Protein AF-M1CTT0-F1 (afdb_monomer)

Radius of gyration: 17.15 Å; Cα contacts (8 Å, |Δi|>4): 83; chains: 1; bounding box: 41×32×49 Å

Foldseek 3Di:
DCLQFDQDPVRDTDRDNLVVCLVCFLAFDDDPVVVVVQVVVCVVVVHPDDDPPPVVVVVVVCCVPPVPVVVVVCCQQNPDDPPDDNSPGVSVVCCVVVVCCPVRDDVVSVDPDDDPD

Structure (mmCIF, N/CA/C/O backbone):
data_AF-M1CTT0-F1
#
_entry.id   AF-M1CTT0-F1
#
loop_
_atom_site.group_PDB
_atom_site.id
_atom_site.type_symbol
_atom_site.label_atom_id
_atom_site.label_alt_id
_atom_site.label_comp_id
_atom_site.label_asym_id
_atom_site.label_entity_id
_atom_site.label_seq_id
_atom_site.pdbx_PDB_ins_code
_atom_site.Cartn_x
_atom_site.Cartn_y
_atom_site.Cartn_z
_atom_site.occupancy
_atom_site.B_iso_or_equiv
_atom_site.auth_seq_id
_atom_site.auth_comp_id
_atom_site.auth_asym_id
_atom_site.auth_atom_id
_atom_site.pdbx_PDB_model_num
ATOM 1 N N . MET A 1 1 ? 8.771 -3.972 3.386 1.00 61.62 1 MET A N 1
ATOM 2 C CA . MET A 1 1 ? 9.047 -3.798 1.944 1.00 61.62 1 MET A CA 1
ATOM 3 C C . MET A 1 1 ? 10.540 -3.916 1.710 1.00 61.62 1 MET A C 1
ATOM 5 O O . MET A 1 1 ? 11.297 -3.266 2.423 1.00 61.62 1 MET A O 1
ATOM 9 N N . THR A 1 2 ? 10.964 -4.743 0.757 1.00 64.75 2 THR A N 1
ATOM 10 C CA . THR A 1 2 ? 12.367 -5.160 0.568 1.00 64.75 2 THR A CA 1
ATOM 11 C C . THR A 1 2 ? 13.291 -4.084 -0.012 1.00 64.75 2 THR A C 1
ATOM 13 O O . THR A 1 2 ? 14.471 -4.346 -0.183 1.00 64.75 2 THR A O 1
ATOM 16 N N . LYS A 1 3 ? 12.830 -2.856 -0.283 1.00 67.31 3 LYS A N 1
ATOM 17 C CA . LYS A 1 3 ? 13.626 -1.774 -0.910 1.00 67.31 3 LYS A CA 1
ATOM 18 C C . LYS A 1 3 ? 14.348 -2.173 -2.216 1.00 67.31 3 LYS A C 1
ATOM 20 O O . LYS A 1 3 ? 15.184 -1.407 -2.678 1.00 67.31 3 LYS A O 1
ATOM 25 N N . GLY A 1 4 ? 13.984 -3.291 -2.849 1.00 69.00 4 GLY A N 1
ATOM 26 C CA . GLY A 1 4 ? 14.661 -3.831 -4.036 1.00 69.00 4 GLY A CA 1
ATOM 27 C C . GLY A 1 4 ? 15.756 -4.847 -3.716 1.00 69.00 4 GLY A C 1
ATOM 28 O O . GLY A 1 4 ? 16.526 -5.199 -4.592 1.00 69.00 4 GLY A O 1
ATOM 29 N N . LYS A 1 5 ? 15.846 -5.315 -2.466 1.00 71.62 5 LYS A N 1
ATOM 30 C CA . LYS A 1 5 ? 16.663 -6.469 -2.085 1.00 71.62 5 LYS A CA 1
ATOM 31 C C . LYS A 1 5 ? 16.000 -7.739 -2.628 1.00 71.62 5 LYS A C 1
ATOM 33 O O . LYS A 1 5 ? 14.918 -8.101 -2.160 1.00 71.62 5 LYS A O 1
ATOM 38 N N . PHE A 1 6 ? 16.653 -8.398 -3.571 1.00 71.44 6 PHE A N 1
ATOM 39 C CA . PHE A 1 6 ? 16.259 -9.681 -4.139 1.00 71.44 6 PHE A CA 1
ATOM 40 C C . PHE A 1 6 ? 17.351 -10.712 -3.861 1.00 71.44 6 PHE A C 1
ATOM 42 O O . PHE A 1 6 ? 18.537 -10.391 -3.822 1.00 71.44 6 PHE A O 1
ATOM 49 N N . LEU A 1 7 ? 16.942 -11.952 -3.601 1.00 75.75 7 LEU A N 1
ATOM 50 C CA . LEU A 1 7 ? 17.871 -13.057 -3.410 1.00 75.75 7 LEU A CA 1
ATOM 51 C C . LEU A 1 7 ? 18.002 -13.783 -4.745 1.00 75.75 7 LEU A C 1
ATOM 53 O O . LEU A 1 7 ? 17.043 -14.390 -5.222 1.00 75.75 7 LEU A O 1
ATOM 57 N N . THR A 1 8 ? 19.175 -13.691 -5.354 1.00 75.81 8 THR A N 1
ATOM 58 C CA . THR A 1 8 ? 19.481 -14.394 -6.598 1.00 75.81 8 THR A CA 1
ATOM 59 C C . THR A 1 8 ? 19.564 -15.895 -6.311 1.00 75.81 8 THR A C 1
ATOM 61 O O . THR A 1 8 ? 19.874 -16.309 -5.192 1.00 75.81 8 THR A O 1
ATOM 64 N N . THR A 1 9 ? 19.310 -16.739 -7.312 1.00 75.06 9 THR A N 1
ATOM 65 C CA . THR A 1 9 ? 19.338 -18.211 -7.185 1.00 75.06 9 THR A CA 1
ATOM 66 C C . THR A 1 9 ? 20.686 -18.746 -6.671 1.00 75.06 9 THR A C 1
ATOM 68 O O . THR A 1 9 ? 20.747 -19.829 -6.102 1.00 75.06 9 THR A O 1
ATOM 71 N N . GLU A 1 10 ? 21.757 -17.956 -6.799 1.00 78.56 10 GLU A N 1
ATOM 72 C CA . GLU A 1 10 ? 23.094 -18.215 -6.241 1.00 78.56 10 GLU A CA 1
ATOM 73 C C . GLU A 1 10 ? 23.230 -17.916 -4.732 1.00 78.56 10 GLU A C 1
ATOM 75 O O . GLU A 1 10 ? 24.322 -18.025 -4.177 1.00 78.56 10 GLU A O 1
ATOM 80 N N . GLY A 1 11 ? 22.161 -17.487 -4.055 1.00 74.12 11 GLY A N 1
ATOM 81 C CA . GLY A 1 11 ? 22.179 -17.120 -2.634 1.00 74.12 11 GLY A CA 1
ATOM 82 C C . GLY A 1 11 ? 22.783 -15.743 -2.334 1.00 74.12 11 GLY A C 1
ATOM 83 O O . GLY A 1 11 ? 22.971 -15.398 -1.167 1.00 74.12 11 GLY A O 1
ATOM 84 N N . LYS A 1 12 ? 23.085 -14.941 -3.362 1.00 71.94 12 LYS A N 1
ATOM 85 C CA . LYS A 1 12 ? 23.572 -13.563 -3.214 1.00 71.94 12 LYS A CA 1
ATOM 86 C C . LYS A 1 12 ? 22.401 -12.592 -3.097 1.00 71.94 12 LYS A C 1
ATOM 88 O O . LYS A 1 12 ? 21.408 -12.717 -3.807 1.00 71.94 12 LYS A O 1
ATOM 93 N N . LEU A 1 13 ? 22.531 -11.627 -2.190 1.00 71.69 13 LEU A N 1
ATOM 94 C CA . LEU A 1 13 ? 21.571 -10.541 -2.034 1.00 71.69 13 LEU A CA 1
ATOM 95 C C . LEU A 1 13 ? 21.934 -9.420 -3.012 1.00 71.69 13 LEU A C 1
ATOM 97 O O . LEU A 1 13 ? 22.895 -8.687 -2.778 1.00 71.69 13 LEU A O 1
ATOM 101 N N . GLU A 1 14 ? 21.170 -9.283 -4.087 1.00 70.38 14 GLU A N 1
ATOM 102 C CA . GLU A 1 14 ? 21.313 -8.184 -5.037 1.00 70.38 14 GLU A CA 1
ATOM 103 C C . GLU A 1 14 ? 20.265 -7.111 -4.763 1.00 70.38 14 GLU A C 1
ATOM 105 O O . GLU A 1 14 ? 19.152 -7.379 -4.309 1.00 70.38 14 GLU A O 1
ATOM 110 N N . VAL A 1 15 ? 20.649 -5.858 -4.979 1.00 69.12 15 VAL A N 1
ATOM 111 C CA . VAL A 1 15 ? 19.766 -4.716 -4.776 1.00 69.12 15 VAL A CA 1
ATOM 112 C C . VAL A 1 15 ? 19.446 -4.119 -6.132 1.00 69.12 15 VAL A C 1
ATOM 114 O O . VAL A 1 15 ? 20.223 -3.325 -6.655 1.00 69.12 15 VAL A O 1
ATOM 117 N N 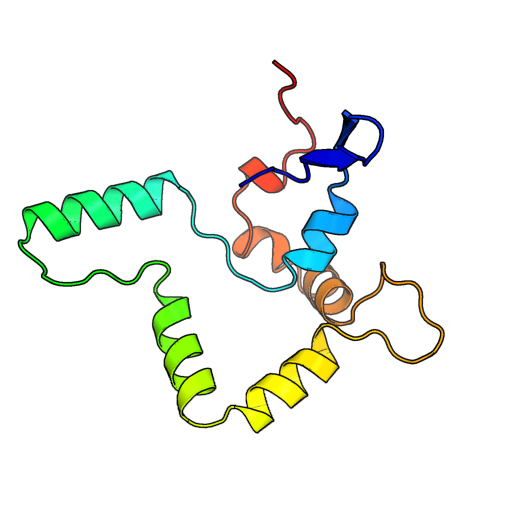. ASP A 1 16 ? 18.289 -4.478 -6.677 1.00 68.94 16 ASP A N 1
ATOM 118 C CA . ASP A 1 16 ? 17.772 -3.904 -7.912 1.00 68.94 16 ASP A CA 1
ATOM 119 C C . ASP A 1 16 ? 16.562 -3.012 -7.610 1.00 68.94 16 ASP A C 1
ATOM 121 O O . ASP A 1 16 ? 15.415 -3.443 -7.470 1.00 68.94 16 ASP A O 1
ATOM 125 N N . GLN A 1 17 ? 16.829 -1.716 -7.467 1.00 66.94 17 GLN A N 1
ATOM 126 C CA . GLN A 1 17 ? 15.776 -0.724 -7.255 1.00 66.94 17 GLN A CA 1
ATOM 127 C C . GLN A 1 17 ? 14.956 -0.478 -8.526 1.00 66.94 17 GLN A C 1
ATOM 129 O O . GLN A 1 17 ? 13.792 -0.100 -8.431 1.00 66.94 17 GLN A O 1
ATOM 134 N N . VAL A 1 18 ? 15.538 -0.719 -9.702 1.00 66.31 18 VAL A N 1
ATOM 135 C CA . VAL A 1 18 ? 14.884 -0.492 -10.991 1.00 66.31 18 VAL A CA 1
ATOM 136 C C . VAL A 1 18 ? 13.832 -1.563 -11.223 1.00 66.31 18 VAL A C 1
ATOM 138 O O . VAL A 1 18 ? 12.705 -1.241 -11.593 1.00 66.31 18 VAL A O 1
ATOM 141 N N . MET A 1 19 ? 14.172 -2.819 -10.951 1.00 65.06 19 MET A N 1
ATOM 142 C CA . MET A 1 19 ? 13.242 -3.937 -11.069 1.00 65.06 19 MET A CA 1
ATOM 143 C C . MET A 1 19 ? 12.107 -3.836 -10.046 1.00 65.06 19 MET A C 1
ATOM 145 O O . MET A 1 19 ? 10.948 -4.051 -10.395 1.00 65.06 19 MET A O 1
ATOM 149 N N . ARG A 1 20 ? 12.405 -3.379 -8.822 1.00 68.88 20 ARG A N 1
ATOM 150 C CA . ARG A 1 20 ? 11.377 -3.023 -7.831 1.00 68.88 20 ARG A CA 1
ATOM 151 C C . ARG A 1 20 ? 10.425 -1.950 -8.354 1.00 68.88 20 ARG A C 1
ATOM 153 O O . ARG A 1 20 ? 9.225 -2.078 -8.156 1.00 68.88 20 ARG A O 1
ATOM 160 N N . ASP A 1 21 ? 10.934 -0.880 -8.957 1.00 66.75 21 ASP A N 1
ATOM 161 C CA . ASP A 1 21 ? 10.089 0.226 -9.427 1.00 66.75 21 ASP A CA 1
ATOM 162 C C . ASP A 1 21 ? 9.229 -0.185 -10.632 1.00 66.75 21 ASP A C 1
ATOM 164 O O . ASP A 1 21 ? 8.096 0.277 -10.768 1.00 66.75 21 ASP A O 1
ATOM 168 N N . VAL A 1 22 ? 9.725 -1.109 -11.461 1.00 67.44 22 VAL A N 1
ATOM 169 C CA . VAL A 1 22 ? 8.944 -1.752 -12.530 1.00 67.44 22 VAL A CA 1
ATOM 170 C C . VAL A 1 22 ? 7.813 -2.609 -11.948 1.00 67.44 22 VAL A C 1
ATOM 172 O O . VAL A 1 22 ? 6.682 -2.516 -12.420 1.00 67.44 22 VAL A O 1
ATOM 175 N N . GLU A 1 23 ? 8.091 -3.399 -10.909 1.00 65.31 23 GLU A N 1
ATOM 176 C CA . GLU A 1 23 ? 7.101 -4.264 -10.250 1.00 65.31 23 GLU A CA 1
ATOM 177 C C . GLU A 1 23 ? 6.060 -3.459 -9.453 1.00 65.31 23 GLU A C 1
ATOM 179 O O . GLU A 1 23 ? 4.859 -3.716 -9.533 1.00 65.31 23 GLU A O 1
ATOM 184 N N . MET A 1 24 ? 6.505 -2.447 -8.709 1.00 64.31 24 MET A N 1
ATOM 185 C CA . MET A 1 24 ? 5.642 -1.603 -7.880 1.00 64.31 24 MET A CA 1
ATOM 186 C C . MET A 1 24 ? 4.796 -0.633 -8.710 1.00 64.31 24 MET A C 1
ATOM 188 O O . MET A 1 24 ? 3.676 -0.309 -8.302 1.00 64.31 24 MET A O 1
ATOM 192 N N . SER A 1 25 ? 5.270 -0.227 -9.896 1.00 66.81 25 SER A N 1
ATOM 193 C CA . SER A 1 25 ? 4.504 0.560 -10.871 1.00 66.81 25 SER A CA 1
ATOM 194 C C . SER A 1 25 ? 3.824 1.783 -10.215 1.00 66.81 25 SER A C 1
ATOM 196 O O . SER A 1 25 ? 4.397 2.425 -9.339 1.00 66.81 25 SER A O 1
ATOM 198 N N . VAL A 1 26 ? 2.612 2.170 -10.623 1.00 65.31 26 VAL A N 1
ATOM 199 C CA . VAL A 1 26 ? 1.893 3.375 -10.134 1.00 65.31 26 VAL A CA 1
ATOM 200 C C . VAL A 1 26 ? 1.225 3.132 -8.767 1.00 65.31 26 VAL A C 1
ATOM 202 O O . VAL A 1 26 ? 0.362 3.892 -8.331 1.00 65.31 26 VAL A O 1
ATOM 205 N N . THR A 1 27 ? 1.597 2.066 -8.059 1.00 69.56 27 THR A N 1
ATOM 206 C CA . THR A 1 27 ? 0.885 1.635 -6.855 1.00 69.56 27 THR A CA 1
ATOM 207 C C . THR A 1 27 ? 1.256 2.503 -5.646 1.00 69.56 27 THR A 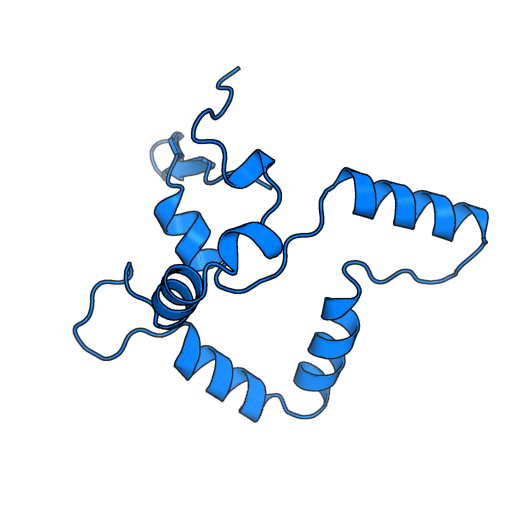C 1
ATOM 209 O O . THR A 1 27 ? 2.422 2.534 -5.249 1.00 69.56 27 THR A O 1
ATOM 212 N N . PRO A 1 28 ? 0.288 3.178 -4.993 1.00 70.12 28 PRO A N 1
ATOM 213 C CA . PRO A 1 28 ? 0.574 4.003 -3.827 1.00 70.12 28 PRO A CA 1
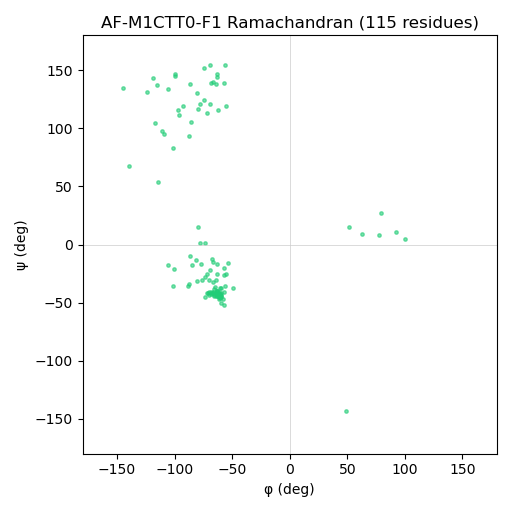ATOM 214 C C . PRO A 1 28 ? 0.982 3.165 -2.621 1.00 70.12 28 PRO A C 1
ATOM 216 O O . PRO A 1 28 ? 0.213 2.339 -2.115 1.00 70.12 28 PRO A O 1
ATOM 219 N N . ILE A 1 29 ? 2.187 3.431 -2.115 1.00 72.75 29 ILE A N 1
ATOM 220 C CA . ILE A 1 29 ? 2.743 2.730 -0.961 1.00 72.75 29 ILE A CA 1
ATOM 221 C C . ILE A 1 29 ? 2.412 3.507 0.308 1.00 72.75 29 ILE A C 1
ATOM 223 O O . ILE A 1 29 ? 2.849 4.639 0.511 1.00 72.75 29 ILE A O 1
ATOM 227 N N . LEU A 1 30 ? 1.681 2.863 1.216 1.00 78.62 30 LEU A N 1
ATOM 228 C CA . LEU A 1 30 ? 1.424 3.425 2.534 1.00 78.62 30 LEU A CA 1
ATOM 229 C C . LEU A 1 30 ? 2.640 3.196 3.458 1.00 78.62 30 LEU A C 1
ATOM 231 O O . LEU A 1 30 ? 3.108 2.060 3.579 1.00 78.62 30 LEU A O 1
ATOM 235 N N . PRO A 1 31 ? 3.149 4.233 4.154 1.00 79.81 31 PRO A N 1
ATOM 236 C CA . PRO A 1 31 ? 4.190 4.063 5.161 1.00 79.81 31 PRO A CA 1
ATOM 237 C C . PRO A 1 31 ? 3.761 3.087 6.261 1.00 79.81 31 PRO A C 1
ATOM 239 O O . PRO A 1 31 ? 2.635 3.161 6.759 1.00 79.81 31 PRO A O 1
ATOM 242 N N . VAL A 1 32 ? 4.689 2.228 6.695 1.00 82.12 32 VAL A N 1
ATOM 243 C CA . VAL A 1 32 ? 4.429 1.207 7.728 1.00 82.12 32 VAL A CA 1
ATOM 244 C C . VAL A 1 32 ? 3.920 1.836 9.022 1.00 82.12 32 VAL A C 1
ATOM 246 O O . VAL A 1 32 ? 2.976 1.328 9.612 1.00 82.12 32 VAL A O 1
ATOM 249 N N . GLU A 1 33 ? 4.481 2.976 9.429 1.00 83.19 33 GLU A N 1
ATOM 250 C CA . GLU A 1 33 ? 4.046 3.695 10.630 1.00 83.19 33 GLU A CA 1
ATOM 251 C C . GLU A 1 33 ? 2.571 4.120 10.552 1.00 83.19 33 GLU A C 1
ATOM 253 O O . GLU A 1 33 ? 1.817 3.942 11.509 1.00 83.19 33 GLU A O 1
ATOM 258 N N . LYS A 1 34 ? 2.132 4.636 9.395 1.00 84.56 34 LYS A N 1
ATOM 259 C CA . LYS A 1 34 ? 0.735 5.041 9.186 1.00 84.56 34 LYS A CA 1
ATOM 260 C C . LYS A 1 34 ? -0.197 3.833 9.219 1.00 84.56 34 LYS A C 1
ATOM 262 O O . LYS A 1 34 ? -1.229 3.893 9.884 1.00 84.56 34 LYS A O 1
ATOM 267 N N . CYS A 1 35 ? 0.196 2.742 8.562 1.00 85.94 35 CYS A N 1
ATOM 268 C CA . CYS A 1 35 ? -0.548 1.485 8.586 1.00 85.94 35 CYS A CA 1
ATOM 269 C C . CYS A 1 35 ? -0.679 0.944 10.022 1.00 85.94 35 CYS A C 1
ATOM 271 O O . CYS A 1 35 ? -1.788 0.717 10.501 1.00 85.94 35 CYS A O 1
ATOM 273 N N . ALA A 1 36 ? 0.433 0.853 10.759 1.00 88.94 36 ALA A N 1
ATOM 274 C CA . ALA A 1 36 ? 0.458 0.383 12.143 1.00 88.94 36 ALA A CA 1
ATOM 275 C C . ALA A 1 36 ? -0.410 1.249 13.067 1.00 88.94 36 ALA A C 1
ATOM 277 O O . ALA A 1 36 ? -1.199 0.725 13.853 1.00 88.94 36 ALA A O 1
ATOM 278 N N . ARG A 1 37 ? -0.330 2.578 12.939 1.00 90.25 37 ARG A N 1
ATOM 279 C CA . ARG A 1 37 ? -1.176 3.503 13.704 1.00 90.25 37 ARG A CA 1
ATOM 280 C C . ARG A 1 37 ? -2.661 3.293 13.407 1.00 90.25 37 ARG A C 1
ATOM 282 O O . ARG A 1 37 ? -3.467 3.348 14.335 1.00 90.25 37 ARG A O 1
ATOM 289 N N . SER A 1 38 ? -3.023 3.068 12.144 1.00 89.50 38 SER A N 1
ATOM 290 C CA . SER A 1 38 ? -4.412 2.808 11.750 1.00 89.50 38 SER A CA 1
ATOM 291 C C . SER A 1 38 ? -4.929 1.505 12.362 1.00 89.50 38 SER A C 1
ATOM 293 O O . SER A 1 38 ? -5.994 1.502 12.977 1.00 89.50 38 SER A O 1
ATOM 295 N N . ILE A 1 39 ? -4.120 0.439 12.319 1.00 90.38 39 ILE A N 1
ATOM 296 C CA . ILE A 1 39 ? -4.426 -0.856 12.947 1.00 90.38 39 ILE A CA 1
ATOM 297 C C . ILE A 1 39 ? -4.672 -0.694 14.449 1.00 90.38 39 ILE A C 1
ATOM 299 O O . ILE A 1 39 ? -5.722 -1.101 14.945 1.00 90.38 39 ILE A O 1
ATOM 303 N N . VAL A 1 40 ? -3.750 -0.048 15.170 1.00 93.25 40 VAL A N 1
ATOM 304 C CA . VAL A 1 40 ? -3.884 0.165 16.622 1.00 93.25 40 VAL A CA 1
ATOM 305 C C . VAL A 1 40 ? -5.132 0.987 16.941 1.00 93.25 40 VAL A C 1
ATOM 307 O O . VAL A 1 40 ? -5.908 0.624 17.822 1.00 93.25 40 VAL A O 1
ATOM 310 N N . LYS A 1 41 ? -5.377 2.069 16.196 1.00 93.56 41 LYS A N 1
ATOM 311 C CA . LYS A 1 41 ? -6.555 2.920 16.401 1.00 93.56 41 LYS A CA 1
ATOM 312 C C . LYS A 1 41 ? -7.863 2.167 16.143 1.00 93.56 41 LYS A C 1
ATOM 314 O O . LYS A 1 41 ? -8.825 2.360 16.883 1.00 93.56 41 LYS A O 1
ATOM 319 N N . SER A 1 42 ? -7.897 1.326 15.114 1.00 91.38 42 SER A N 1
ATOM 320 C CA . SER A 1 42 ? -9.057 0.508 14.759 1.00 91.38 42 SER A CA 1
ATOM 321 C C . SER A 1 42 ? -9.344 -0.555 15.823 1.00 91.38 42 SER A C 1
ATOM 323 O O . SER A 1 42 ? -10.487 -0.695 16.260 1.00 91.38 42 SER A O 1
ATOM 325 N N . ALA A 1 43 ? -8.295 -1.201 16.344 1.00 91.94 43 ALA A N 1
ATOM 326 C CA . ALA A 1 43 ? -8.400 -2.135 17.462 1.00 91.94 43 ALA 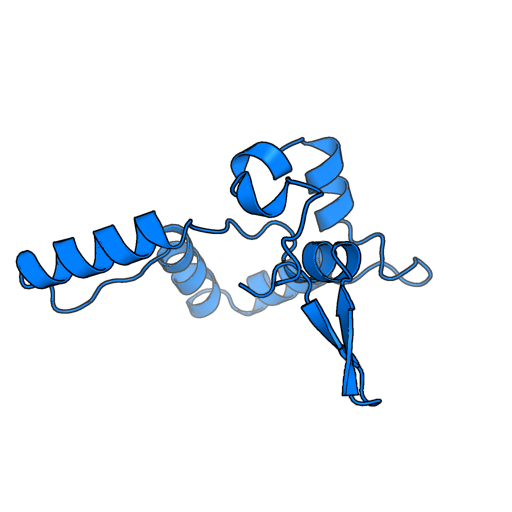A CA 1
ATOM 327 C C . ALA A 1 43 ? -8.929 -1.451 18.735 1.00 91.94 43 ALA A C 1
ATOM 329 O O . ALA A 1 43 ? -9.857 -1.957 19.360 1.00 91.94 43 ALA A O 1
ATOM 330 N N . CYS A 1 44 ? -8.415 -0.265 19.088 1.00 93.56 44 CYS A N 1
ATOM 331 C CA . CYS A 1 44 ? -8.904 0.502 20.241 1.00 93.56 44 CYS A CA 1
ATOM 332 C C . CYS A 1 44 ? -10.360 0.969 20.090 1.00 93.56 44 CYS A C 1
ATOM 334 O O . CYS A 1 44 ? -11.058 1.112 21.091 1.00 93.56 44 CYS A O 1
ATOM 336 N N . ARG A 1 45 ? -10.824 1.222 18.859 1.00 93.12 45 ARG A N 1
ATOM 337 C CA . ARG A 1 45 ? -12.218 1.601 18.575 1.00 93.12 45 ARG A CA 1
ATOM 338 C C . ARG A 1 45 ? -13.177 0.403 18.621 1.00 93.12 45 ARG A C 1
ATOM 340 O O . ARG A 1 45 ? -14.383 0.609 18.726 1.00 93.12 45 ARG A O 1
ATOM 347 N N . GLY A 1 46 ? -12.655 -0.824 18.566 1.00 92.50 46 GLY A N 1
ATOM 348 C CA . GLY A 1 46 ? -13.452 -2.050 18.509 1.00 92.50 46 GLY A CA 1
ATOM 349 C C . GLY A 1 46 ? -14.006 -2.353 17.115 1.00 92.50 46 GLY A C 1
ATOM 350 O O . GLY A 1 46 ? -15.056 -2.987 16.993 1.00 92.50 46 GLY A O 1
ATOM 351 N N . ASP A 1 47 ? -13.338 -1.892 16.054 1.00 90.88 47 ASP A N 1
ATOM 352 C CA . ASP A 1 47 ? -13.757 -2.213 14.690 1.00 90.88 47 ASP A CA 1
ATOM 353 C C . ASP A 1 47 ? -13.542 -3.703 14.389 1.00 90.88 47 ASP A C 1
ATOM 355 O O . ASP A 1 47 ? -12.508 -4.280 14.721 1.00 90.88 47 ASP A O 1
ATOM 359 N N . LYS A 1 48 ? -14.499 -4.324 13.692 1.00 88.62 48 LYS A N 1
ATOM 360 C CA . LYS A 1 48 ? -14.398 -5.740 13.298 1.00 88.62 48 LYS A CA 1
ATOM 361 C C . LYS A 1 48 ? -13.446 -5.977 12.125 1.00 88.62 48 LYS A C 1
ATOM 363 O O . LYS A 1 48 ? -12.865 -7.051 12.025 1.00 88.62 48 LYS A O 1
ATOM 368 N N . TYR A 1 49 ? -13.31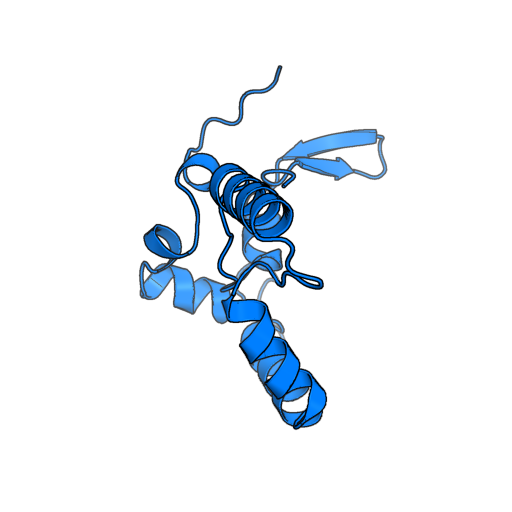8 -4.998 11.230 1.00 84.56 49 TYR A N 1
ATOM 369 C CA . TYR A 1 49 ? -12.519 -5.107 10.014 1.00 84.56 49 TYR A CA 1
ATOM 370 C C . TYR A 1 49 ? -11.873 -3.765 9.687 1.00 84.56 49 TYR A C 1
ATOM 372 O O . TYR A 1 49 ? -12.542 -2.730 9.693 1.00 84.56 49 TYR A O 1
ATOM 380 N N . LEU A 1 50 ? -10.589 -3.807 9.343 1.00 86.44 50 LEU A N 1
ATOM 381 C CA . LEU A 1 50 ? -9.836 -2.678 8.819 1.00 86.44 50 LEU A CA 1
ATOM 382 C C . LEU A 1 50 ? -9.229 -3.081 7.478 1.00 86.44 50 LEU A C 1
ATOM 384 O O . LEU A 1 50 ? -8.594 -4.128 7.372 1.00 86.44 50 LEU A O 1
ATOM 388 N N . THR A 1 51 ? -9.403 -2.237 6.466 1.00 83.06 51 THR A N 1
ATOM 389 C CA . THR A 1 51 ? -8.755 -2.410 5.164 1.00 83.06 51 THR A CA 1
ATOM 390 C C . THR A 1 51 ? -7.827 -1.230 4.932 1.00 83.06 51 THR A C 1
ATOM 392 O O . THR A 1 51 ? -8.278 -0.126 4.635 1.00 83.06 51 THR A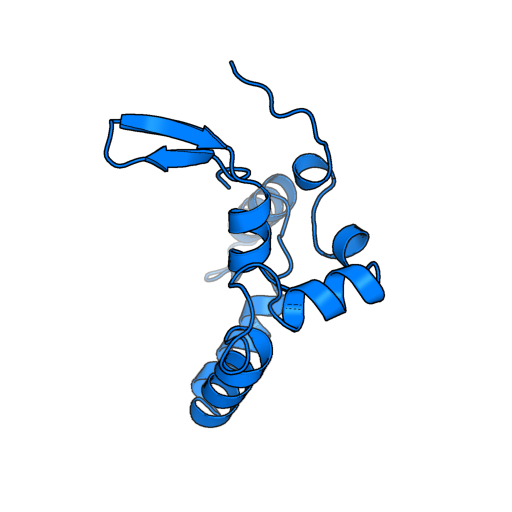 O 1
ATOM 395 N N . GLU A 1 52 ? -6.532 -1.480 5.089 1.00 84.25 52 GLU A N 1
ATOM 396 C CA . GLU A 1 52 ? -5.453 -0.563 4.735 1.00 84.25 52 GLU A CA 1
ATOM 397 C C . GLU A 1 52 ? -4.629 -1.203 3.611 1.00 84.25 52 GLU A C 1
ATOM 399 O O . GLU A 1 52 ? -4.344 -2.400 3.695 1.00 84.25 52 GLU A O 1
ATOM 404 N N . PRO A 1 53 ? -4.218 -0.448 2.577 1.00 81.62 53 PRO A N 1
ATOM 405 C CA . PRO A 1 53 ? -4.471 0.982 2.348 1.00 81.62 53 PRO A CA 1
ATOM 406 C C . PRO A 1 53 ? -5.912 1.304 1.899 1.00 81.62 53 PRO A C 1
ATOM 408 O O . PRO A 1 53 ? -6.529 0.509 1.195 1.00 81.62 53 PRO A O 1
ATOM 411 N N . LEU A 1 54 ? -6.438 2.502 2.200 1.00 80.31 54 LEU A N 1
ATOM 412 C CA . LEU A 1 54 ? -7.816 2.888 1.819 1.00 80.31 54 LEU A CA 1
ATOM 413 C C . LEU A 1 54 ? -8.120 2.789 0.312 1.00 80.31 54 LEU A C 1
ATOM 415 O O . LEU A 1 54 ? -9.231 2.418 -0.065 1.00 80.31 54 LEU A O 1
ATOM 419 N N . TRP A 1 55 ? -7.150 3.103 -0.554 1.00 78.88 55 TRP A N 1
ATOM 420 C CA . TRP A 1 55 ? -7.323 3.016 -2.011 1.00 78.88 55 TRP A CA 1
ATOM 421 C C . TRP A 1 55 ? -7.588 1.577 -2.479 1.00 78.88 55 TRP A C 1
ATOM 423 O O . TRP A 1 55 ? -8.261 1.365 -3.490 1.00 78.88 55 TRP A O 1
ATOM 433 N N . PHE A 1 56 ? -7.132 0.587 -1.705 1.00 83.25 56 PHE A N 1
ATOM 434 C CA . PHE A 1 56 ? -7.311 -0.826 -2.008 1.00 83.25 56 PHE A CA 1
ATOM 435 C C . PHE A 1 56 ? -8.779 -1.246 -1.925 1.00 83.25 56 PHE A C 1
ATOM 437 O O . PHE A 1 56 ? -9.228 -2.077 -2.707 1.00 83.25 56 PHE A O 1
ATOM 444 N N . LYS A 1 57 ? -9.568 -0.626 -1.039 1.00 84.69 57 LYS A N 1
ATOM 445 C CA . LYS A 1 57 ? -11.011 -0.890 -0.949 1.00 84.69 57 LYS A CA 1
ATOM 446 C C . LYS A 1 57 ? -11.726 -0.534 -2.252 1.00 84.69 57 LYS A C 1
ATOM 448 O O . LYS A 1 57 ? -12.576 -1.287 -2.714 1.00 84.6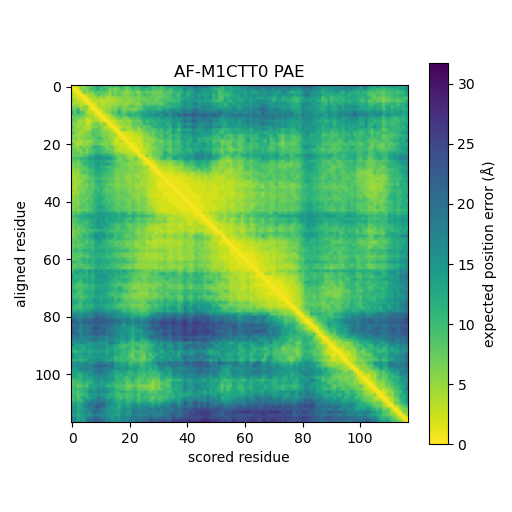9 57 LYS A O 1
ATOM 453 N N . THR A 1 58 ? -11.365 0.597 -2.850 1.00 82.88 58 THR A N 1
ATOM 454 C CA . THR A 1 58 ? -11.910 1.031 -4.138 1.00 82.88 58 THR A CA 1
ATOM 455 C C . THR A 1 58 ? -11.436 0.116 -5.265 1.00 82.88 58 THR A C 1
ATOM 457 O O . THR A 1 58 ? -12.245 -0.299 -6.089 1.00 82.88 58 THR A O 1
ATOM 460 N N . PHE A 1 59 ? -10.155 -0.261 -5.272 1.00 84.06 59 PHE A N 1
ATOM 461 C CA . PHE A 1 59 ? -9.614 -1.202 -6.257 1.00 84.06 59 PHE A CA 1
ATOM 462 C C . PHE A 1 59 ? -10.311 -2.567 -6.204 1.00 84.06 59 PHE A C 1
ATOM 464 O O . PHE A 1 59 ? -10.681 -3.118 -7.234 1.00 84.06 59 PHE A O 1
ATOM 471 N N . PHE A 1 60 ? -10.578 -3.073 -5.001 1.00 84.94 60 PHE A N 1
ATOM 472 C CA . PHE A 1 60 ? -11.269 -4.342 -4.797 1.00 84.94 60 PHE A CA 1
ATOM 473 C C . PHE A 1 60 ? -12.680 -4.349 -5.400 1.00 84.94 60 PHE A C 1
ATOM 475 O O . PHE A 1 60 ? -13.093 -5.347 -5.984 1.00 84.94 60 PHE A O 1
ATOM 482 N N . ILE A 1 61 ? -13.398 -3.223 -5.326 1.00 86.19 61 ILE A N 1
ATOM 483 C CA . ILE A 1 61 ? -14.692 -3.061 -6.002 1.00 86.19 61 ILE A CA 1
ATOM 484 C C . ILE A 1 61 ? -14.500 -3.197 -7.520 1.00 86.19 61 ILE A C 1
ATOM 486 O O . ILE A 1 61 ? -15.210 -3.969 -8.154 1.00 86.19 61 ILE A O 1
ATOM 490 N N . TYR A 1 62 ? -13.509 -2.532 -8.113 1.00 83.25 62 TYR A N 1
ATOM 491 C CA . TYR A 1 62 ? -13.262 -2.653 -9.555 1.00 83.25 62 TYR A CA 1
ATOM 492 C C . TYR A 1 62 ? -12.931 -4.083 -9.995 1.00 83.25 62 TYR A C 1
ATOM 494 O O . TYR A 1 62 ? -13.486 -4.547 -10.988 1.00 83.25 62 TYR A O 1
ATOM 502 N N . VAL A 1 63 ? -12.103 -4.801 -9.233 1.00 87.25 63 VAL A N 1
ATOM 503 C CA . VAL A 1 63 ? -11.757 -6.206 -9.515 1.00 87.25 63 VAL A CA 1
ATOM 504 C C . VAL A 1 63 ? -12.982 -7.120 -9.435 1.00 87.25 63 VAL A C 1
ATOM 506 O O . VAL A 1 63 ? -13.132 -8.014 -10.263 1.00 87.25 63 VAL A O 1
ATOM 509 N N . LEU A 1 64 ? -13.872 -6.893 -8.466 1.00 89.00 64 LEU A N 1
ATOM 510 C CA . LEU A 1 64 ? -15.086 -7.694 -8.285 1.00 89.00 64 LEU A CA 1
ATOM 511 C C . LEU A 1 64 ? -16.143 -7.448 -9.364 1.00 89.00 64 LEU A C 1
ATOM 513 O O . LEU A 1 64 ? -16.799 -8.392 -9.794 1.00 89.00 64 LEU A O 1
ATOM 517 N N . PHE A 1 65 ? -16.351 -6.190 -9.757 1.00 88.38 65 PHE A N 1
ATOM 518 C CA . PHE A 1 65 ? -17.424 -5.826 -10.683 1.00 88.38 65 PHE A CA 1
ATOM 519 C C . PHE A 1 65 ? -17.006 -5.928 -12.155 1.00 88.38 65 PHE A C 1
ATOM 521 O O . PHE A 1 65 ? -17.839 -6.273 -12.988 1.00 88.38 65 PHE A O 1
ATOM 528 N N . PHE A 1 66 ? -15.741 -5.644 -12.485 1.00 88.56 66 PHE A N 1
ATOM 529 C CA . PHE A 1 66 ? -15.257 -5.598 -13.868 1.00 88.56 66 PHE A CA 1
ATOM 530 C C . PHE A 1 66 ? -13.862 -6.228 -14.012 1.00 88.56 66 PHE A C 1
ATOM 532 O O . PHE A 1 66 ? -12.893 -5.526 -14.318 1.00 88.56 66 PHE A O 1
ATOM 539 N N . PRO A 1 67 ? -13.739 -7.555 -13.831 1.00 86.75 67 PRO A N 1
ATOM 540 C CA . PRO A 1 67 ? -12.449 -8.237 -13.928 1.00 86.75 67 PRO A CA 1
ATOM 541 C C . PRO A 1 67 ? -11.797 -8.068 -15.310 1.00 86.75 67 PRO A C 1
ATOM 543 O O . PRO A 1 67 ? -10.596 -7.838 -15.388 1.00 86.75 67 PRO A O 1
ATOM 546 N N . GLU A 1 68 ? -12.584 -8.082 -16.391 1.00 87.19 68 GLU A N 1
ATOM 547 C CA . GLU A 1 68 ? -12.082 -7.898 -17.764 1.00 87.19 68 GLU A CA 1
ATOM 548 C C . GLU A 1 68 ? -11.490 -6.503 -17.998 1.00 87.19 68 GLU A C 1
ATOM 550 O O . GLU A 1 68 ? -10.484 -6.345 -18.686 1.00 87.19 68 GLU A O 1
ATOM 555 N N . VAL A 1 69 ? -12.088 -5.475 -17.390 1.00 83.38 69 VAL A N 1
ATOM 556 C CA . VAL A 1 69 ? -11.591 -4.099 -17.490 1.00 83.38 69 VAL A CA 1
ATOM 557 C C . VAL A 1 69 ? -10.263 -3.973 -16.751 1.00 83.38 69 VAL A C 1
ATOM 559 O O . VAL A 1 69 ? -9.341 -3.336 -17.255 1.00 83.38 69 VAL A O 1
ATOM 562 N N . VAL A 1 70 ? -10.138 -4.608 -15.582 1.00 83.06 70 VAL A N 1
ATOM 563 C CA . VAL A 1 70 ? -8.879 -4.635 -14.827 1.00 83.06 70 VAL A CA 1
ATOM 564 C C . VAL A 1 70 ? -7.791 -5.376 -15.598 1.00 83.06 70 VAL A C 1
ATOM 566 O O . VAL A 1 70 ? -6.669 -4.880 -15.651 1.00 83.06 70 VAL A O 1
ATOM 569 N N . ASP A 1 71 ? -8.108 -6.504 -16.232 1.00 82.75 71 ASP A N 1
ATOM 570 C CA . ASP A 1 71 ? -7.143 -7.261 -17.036 1.00 82.75 71 ASP A CA 1
ATOM 571 C C . ASP A 1 71 ? -6.666 -6.457 -18.255 1.00 82.75 71 ASP A C 1
ATOM 573 O O . ASP A 1 71 ? -5.468 -6.365 -18.527 1.00 82.75 71 ASP A O 1
ATOM 577 N N . TRP A 1 72 ? -7.581 -5.751 -18.925 1.00 83.19 72 TRP A N 1
ATOM 578 C CA . TRP A 1 72 ? -7.231 -4.840 -20.012 1.00 83.19 72 TRP A CA 1
ATOM 579 C C . TRP A 1 72 ? -6.340 -3.683 -19.545 1.00 83.19 72 TRP A C 1
ATOM 581 O O . TRP A 1 72 ? -5.326 -3.380 -20.180 1.00 83.19 72 TRP A O 1
ATOM 591 N N . PHE A 1 73 ? -6.663 -3.064 -18.405 1.00 78.81 73 PHE A N 1
ATOM 592 C CA . PHE A 1 73 ? -5.808 -2.041 -17.805 1.00 78.81 73 PHE A CA 1
ATOM 593 C C . PHE A 1 73 ? -4.435 -2.603 -17.434 1.00 78.81 73 PHE A C 1
ATOM 595 O O . PHE A 1 73 ? -3.419 -1.965 -17.705 1.00 78.81 73 PHE A O 1
ATOM 602 N N . GLN A 1 74 ? -4.377 -3.803 -16.859 1.00 76.81 74 GLN A N 1
ATOM 603 C CA . GLN A 1 74 ? -3.124 -4.460 -16.508 1.00 76.81 74 GLN A CA 1
ATOM 604 C C . GLN A 1 74 ? -2.264 -4.695 -17.752 1.00 76.81 74 GLN A C 1
ATOM 606 O O . GLN A 1 74 ? -1.079 -4.364 -17.754 1.00 76.81 74 GLN A O 1
ATOM 611 N N . HIS A 1 75 ? -2.871 -5.197 -18.826 1.00 76.50 75 HIS A N 1
ATOM 612 C CA . HIS A 1 75 ? -2.204 -5.414 -20.102 1.00 76.50 75 HIS A CA 1
ATOM 613 C C . HIS A 1 75 ? -1.656 -4.105 -20.678 1.00 76.50 75 HIS A C 1
ATOM 615 O O . HIS A 1 75 ? -0.508 -4.050 -21.105 1.00 76.50 75 HIS A O 1
ATOM 621 N N . TRP A 1 76 ? -2.433 -3.024 -20.627 1.00 71.81 76 TRP A N 1
ATOM 622 C CA . TRP A 1 76 ? -2.002 -1.724 -21.140 1.00 71.81 76 TRP A CA 1
ATOM 623 C C . TRP A 1 76 ? -0.859 -1.107 -20.323 1.00 71.81 76 TRP A C 1
ATOM 625 O O . TRP A 1 76 ? 0.056 -0.509 -20.887 1.00 71.81 76 TRP A O 1
ATOM 635 N N . PHE A 1 77 ? -0.915 -1.201 -18.992 1.00 68.00 77 PHE A N 1
ATOM 636 C CA . PHE A 1 77 ? 0.023 -0.503 -18.109 1.00 68.00 77 PHE A CA 1
ATOM 637 C C . PHE A 1 77 ? 1.297 -1.295 -17.801 1.00 68.00 77 PHE A C 1
ATOM 639 O O . PHE A 1 77 ? 2.358 -0.681 -17.657 1.00 68.00 77 PHE A O 1
ATOM 646 N N . LEU A 1 78 ? 1.204 -2.622 -17.674 1.00 65.50 78 LEU A N 1
ATOM 647 C CA . LEU A 1 78 ? 2.307 -3.478 -17.224 1.00 65.50 78 LEU A CA 1
ATOM 648 C C . LEU A 1 78 ? 2.963 -4.292 -18.341 1.00 65.50 78 LEU A C 1
ATOM 650 O O . LEU A 1 78 ? 4.086 -4.752 -18.143 1.00 65.50 78 LEU A O 1
ATOM 654 N N . ILE A 1 79 ? 2.324 -4.460 -19.504 1.00 67.31 79 ILE A N 1
ATOM 655 C CA . ILE A 1 79 ? 2.931 -5.202 -20.613 1.00 67.31 79 ILE A CA 1
ATOM 656 C C . ILE A 1 79 ? 3.572 -4.208 -21.592 1.00 67.31 79 ILE A C 1
ATOM 658 O O . ILE A 1 79 ? 2.872 -3.389 -22.191 1.00 67.31 79 ILE A O 1
ATOM 662 N N . PRO A 1 80 ? 4.906 -4.236 -21.771 1.00 61.84 80 PRO A N 1
ATOM 663 C CA . PRO A 1 80 ? 5.548 -3.445 -22.809 1.00 61.84 80 PRO A CA 1
ATOM 664 C C . PRO A 1 80 ? 5.129 -3.967 -24.190 1.00 61.84 80 PRO A C 1
ATOM 666 O O . PRO A 1 80 ? 5.034 -5.174 -24.415 1.00 61.84 80 PRO A O 1
ATOM 669 N N . GLY A 1 81 ? 4.886 -3.052 -25.134 1.00 58.28 81 GLY A N 1
ATOM 670 C CA . GLY A 1 81 ? 4.583 -3.417 -26.520 1.00 58.28 81 GLY A CA 1
ATOM 671 C C . GLY A 1 81 ? 5.690 -4.288 -27.143 1.00 58.28 81 GLY A C 1
ATOM 672 O O . GLY A 1 81 ? 6.847 -4.205 -26.716 1.00 58.28 81 GLY A O 1
ATOM 673 N N . PRO A 1 82 ? 5.364 -5.121 -28.150 1.00 50.81 82 PRO A N 1
ATOM 674 C CA . PRO A 1 82 ? 6.299 -6.097 -28.706 1.00 50.81 82 PRO A CA 1
ATOM 675 C C . PRO A 1 82 ? 7.592 -5.415 -29.181 1.00 50.81 82 PRO A C 1
ATOM 677 O O . PRO A 1 82 ? 7.558 -4.545 -30.048 1.00 50.81 82 PRO A O 1
ATOM 680 N N . GLY A 1 83 ? 8.731 -5.806 -28.595 1.00 55.38 83 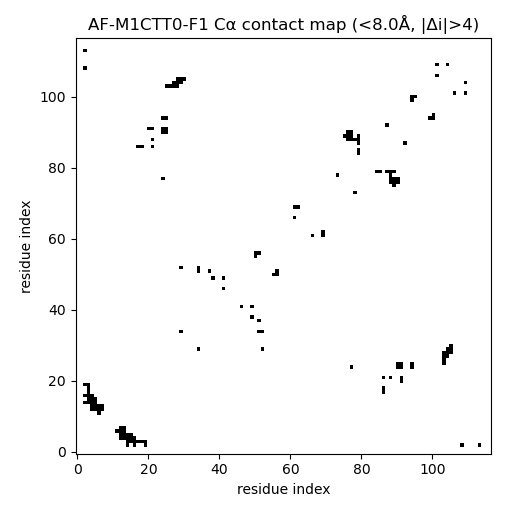GLY A N 1
ATOM 681 C CA . GLY A 1 83 ? 10.068 -5.332 -28.979 1.00 55.38 83 GLY A CA 1
ATOM 682 C C . GLY A 1 83 ? 10.695 -4.229 -28.111 1.00 55.38 83 GLY A C 1
ATOM 683 O O . GLY A 1 83 ? 11.783 -3.771 -28.454 1.00 55.38 83 GLY A O 1
ATOM 684 N N . LYS A 1 84 ? 10.072 -3.803 -27.001 1.00 57.00 84 LYS A N 1
ATOM 685 C CA . LYS A 1 84 ? 10.680 -2.853 -26.042 1.00 57.00 84 LYS A CA 1
ATOM 686 C C . LYS A 1 84 ? 11.275 -3.547 -24.806 1.00 57.00 84 LYS A C 1
ATOM 688 O O . LYS A 1 84 ? 10.739 -4.570 -24.379 1.00 57.00 84 LYS A O 1
ATOM 693 N N . PRO A 1 85 ? 12.370 -3.016 -24.223 1.00 56.47 85 PRO A N 1
ATOM 694 C CA . PRO A 1 85 ? 12.991 -3.595 -23.034 1.00 56.47 85 PRO A CA 1
ATOM 695 C C . PRO A 1 85 ? 12.038 -3.551 -21.830 1.00 56.47 85 PRO A C 1
ATOM 697 O O . PRO A 1 85 ? 11.318 -2.572 -21.634 1.00 56.47 85 PRO A O 1
ATOM 700 N N . THR A 1 86 ? 12.086 -4.587 -20.986 1.00 55.22 86 THR A N 1
ATOM 701 C CA . THR A 1 86 ? 11.274 -4.773 -19.761 1.00 55.22 86 THR A CA 1
ATOM 702 C C . THR A 1 86 ? 11.354 -3.593 -18.776 1.00 55.22 86 THR A C 1
ATOM 704 O O . THR A 1 86 ? 10.523 -3.456 -17.885 1.00 55.22 86 THR A O 1
ATOM 707 N N . THR A 1 87 ? 12.344 -2.717 -18.950 1.00 54.97 87 THR A N 1
ATOM 708 C CA . THR A 1 87 ? 12.618 -1.529 -18.135 1.00 54.97 87 THR A CA 1
ATOM 709 C C . THR A 1 87 ? 11.758 -0.305 -18.499 1.00 54.97 87 THR A C 1
ATOM 711 O O . THR A 1 87 ? 11.734 0.648 -17.719 1.00 54.97 87 THR A O 1
ATOM 714 N N . GLU A 1 88 ? 11.064 -0.313 -19.648 1.00 59.03 88 GLU A N 1
ATOM 715 C CA . GLU A 1 88 ? 10.246 0.799 -20.174 1.00 59.03 88 GLU A CA 1
ATOM 716 C C . GLU A 1 88 ? 8.748 0.461 -20.236 1.00 59.03 88 GLU A C 1
ATOM 718 O O . GLU A 1 88 ? 8.086 0.580 -21.273 1.00 59.03 88 GLU A O 1
ATOM 723 N N . THR A 1 89 ? 8.175 0.033 -19.116 1.00 60.97 89 THR A N 1
ATOM 724 C CA . THR A 1 89 ? 6.720 -0.073 -19.000 1.00 60.97 89 THR A CA 1
ATOM 725 C C . THR A 1 89 ? 6.083 1.320 -19.110 1.00 60.97 89 THR A C 1
ATOM 727 O O . THR A 1 89 ? 6.587 2.280 -18.514 1.00 60.97 89 THR A O 1
ATOM 730 N N . PRO A 1 90 ? 4.962 1.478 -19.839 1.00 63.81 90 PRO A N 1
ATOM 731 C CA . PRO A 1 90 ? 4.285 2.769 -19.987 1.00 63.81 90 PRO A CA 1
ATOM 732 C C . PRO A 1 90 ? 3.877 3.382 -18.641 1.00 63.81 90 PRO A C 1
ATOM 734 O O . PRO A 1 90 ? 3.830 4.604 -18.515 1.00 63.81 90 PRO A O 1
ATOM 737 N N . SER A 1 91 ? 3.660 2.559 -17.611 1.00 58.50 91 SER A N 1
ATOM 738 C CA . SER A 1 91 ? 3.440 3.015 -16.238 1.00 58.50 91 SER A CA 1
ATOM 739 C C . SER A 1 91 ? 4.642 3.754 -15.638 1.00 58.50 91 SER A C 1
ATOM 741 O O . SER A 1 91 ? 4.457 4.778 -14.982 1.00 58.50 91 SER A O 1
ATOM 743 N N . LYS A 1 92 ? 5.870 3.294 -15.901 1.00 64.31 92 LYS A N 1
ATOM 744 C CA . LYS A 1 92 ? 7.106 3.942 -15.449 1.00 64.31 92 LYS A CA 1
ATOM 745 C C . LYS A 1 92 ? 7.352 5.251 -16.192 1.00 64.31 92 LYS A C 1
ATOM 747 O O . LYS A 1 92 ? 7.656 6.257 -15.566 1.00 64.31 92 LYS A O 1
ATOM 752 N N . ILE A 1 93 ? 7.105 5.267 -17.504 1.00 65.94 93 ILE A N 1
ATOM 753 C CA . ILE A 1 93 ? 7.169 6.492 -18.316 1.00 65.94 93 ILE A CA 1
ATOM 754 C C . ILE A 1 93 ? 6.168 7.528 -17.796 1.00 65.94 93 ILE A C 1
ATOM 756 O O . ILE A 1 93 ? 6.510 8.697 -17.636 1.00 65.94 93 ILE A O 1
ATOM 760 N N . LEU A 1 94 ? 4.937 7.106 -17.495 1.00 64.69 94 LEU A N 1
ATOM 761 C CA . LEU A 1 94 ? 3.922 7.989 -16.931 1.00 64.69 94 LEU A CA 1
ATOM 762 C C . LEU A 1 94 ? 4.333 8.510 -15.548 1.00 64.69 94 LEU A C 1
ATOM 764 O O . LEU A 1 94 ? 4.167 9.698 -15.280 1.00 64.69 94 LEU A O 1
ATOM 768 N N . LEU A 1 95 ? 4.884 7.662 -14.678 1.00 63.53 95 LEU A N 1
ATOM 769 C CA . LEU A 1 95 ? 5.372 8.062 -13.353 1.00 63.53 95 LEU A CA 1
ATOM 770 C C . LEU A 1 95 ? 6.524 9.064 -13.417 1.00 63.53 95 LEU A C 1
ATOM 772 O O . LEU A 1 95 ? 6.496 10.053 -12.680 1.00 63.53 95 LEU A O 1
ATOM 776 N N . ASP A 1 96 ? 7.491 8.825 -14.301 1.00 64.06 96 ASP A N 1
ATOM 777 C CA . ASP A 1 96 ? 8.669 9.675 -14.477 1.00 64.06 96 ASP A CA 1
ATOM 778 C C . ASP A 1 96 ? 8.285 11.022 -15.114 1.00 64.06 96 ASP A C 1
ATOM 780 O O . ASP A 1 96 ? 8.737 12.071 -14.655 1.00 64.06 96 ASP A O 1
ATOM 784 N N . LEU A 1 97 ? 7.383 11.023 -16.107 1.00 61.16 97 LEU A N 1
ATOM 785 C CA . LEU A 1 97 ? 6.869 12.247 -16.740 1.00 61.16 97 LEU A CA 1
ATOM 786 C C . LEU A 1 97 ? 6.021 13.096 -15.791 1.00 61.16 97 LEU A C 1
ATOM 788 O O . LEU A 1 9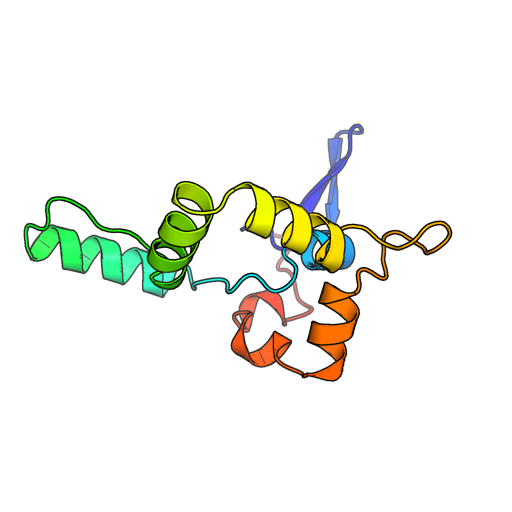7 ? 6.097 14.323 -15.818 1.00 61.16 97 LEU A O 1
ATOM 792 N N . THR A 1 98 ? 5.177 12.459 -14.979 1.00 59.91 98 THR A N 1
ATOM 793 C CA . THR A 1 98 ? 4.224 13.176 -14.118 1.00 59.91 98 THR A CA 1
ATOM 794 C C . THR A 1 98 ? 4.817 13.578 -12.770 1.00 59.91 98 THR A C 1
ATOM 796 O O . THR A 1 98 ? 4.186 14.329 -12.028 1.00 59.91 98 THR A O 1
ATOM 799 N N . GLY A 1 99 ? 6.015 13.092 -12.419 1.00 58.94 99 GLY A N 1
ATOM 800 C CA . GLY A 1 99 ? 6.664 13.384 -11.137 1.00 58.94 99 GLY A CA 1
ATOM 801 C C . GLY A 1 99 ? 5.889 12.872 -9.917 1.00 58.94 99 GLY A C 1
ATOM 802 O O . GLY A 1 99 ? 6.258 13.175 -8.777 1.00 58.94 99 GLY A O 1
ATOM 803 N N . LEU A 1 100 ? 4.835 12.072 -10.132 1.00 64.62 100 LEU A N 1
ATOM 804 C CA . LEU A 1 100 ? 3.996 11.496 -9.079 1.00 64.62 100 LEU A CA 1
ATOM 805 C C . LEU A 1 100 ? 4.778 10.544 -8.173 1.00 64.62 100 LEU A C 1
ATOM 807 O O . LEU A 1 100 ? 4.341 10.289 -7.052 1.00 64.62 100 LEU A O 1
ATOM 811 N N . GLN A 1 101 ? 5.958 10.089 -8.604 1.00 61.91 101 GLN A N 1
ATOM 812 C CA . GLN A 1 101 ? 6.876 9.296 -7.790 1.00 61.91 101 GLN A CA 1
ATOM 813 C C . GLN A 1 101 ? 7.114 9.934 -6.406 1.00 61.91 101 GLN A C 1
ATOM 815 O O . GLN A 1 101 ? 7.124 9.230 -5.400 1.00 61.91 101 GLN A O 1
ATOM 820 N N . LYS A 1 102 ? 7.199 11.272 -6.323 1.00 60.56 102 LYS A N 1
ATOM 821 C CA . LYS A 1 102 ? 7.394 12.006 -5.056 1.00 60.56 102 LYS A CA 1
ATOM 822 C C . LYS A 1 102 ? 6.195 11.959 -4.102 1.00 60.56 102 LYS A C 1
ATOM 824 O O . LYS A 1 102 ? 6.361 12.205 -2.913 1.00 60.56 102 LYS A O 1
ATOM 829 N N . TYR A 1 103 ? 4.996 11.692 -4.613 1.00 63.16 103 TYR A N 1
ATOM 830 C CA . TYR A 1 103 ? 3.760 11.665 -3.826 1.00 63.16 103 TYR A CA 1
ATOM 831 C C . TYR A 1 103 ? 3.315 10.237 -3.486 1.00 63.16 103 TYR A C 1
ATOM 833 O O . TYR A 1 103 ? 2.779 9.979 -2.410 1.00 63.16 103 TYR A O 1
ATOM 841 N N . VAL A 1 104 ? 3.545 9.308 -4.413 1.00 67.75 104 VAL A N 1
ATOM 842 C CA . VAL A 1 104 ? 3.129 7.901 -4.340 1.00 67.75 104 VAL A CA 1
ATOM 843 C C . VAL A 1 104 ? 4.095 7.083 -3.478 1.00 67.75 104 VAL A C 1
ATOM 845 O O . VAL A 1 104 ? 3.665 6.149 -2.792 1.00 67.75 104 VAL A O 1
ATOM 848 N N . TYR A 1 105 ? 5.381 7.454 -3.468 1.00 65.44 105 TYR A N 1
ATOM 849 C CA . TYR A 1 105 ? 6.408 6.753 -2.710 1.00 65.44 105 TYR A CA 1
ATOM 850 C C . TYR A 1 105 ? 6.850 7.522 -1.461 1.00 65.44 105 TYR A C 1
ATOM 852 O O . TYR A 1 105 ? 7.144 8.715 -1.533 1.00 65.44 105 TYR A O 1
ATOM 860 N N . PRO A 1 106 ? 6.957 6.850 -0.299 1.00 66.62 106 PRO A N 1
ATOM 861 C CA . PRO A 1 106 ? 7.572 7.448 0.878 1.00 66.62 106 PRO A CA 1
ATOM 862 C C . PRO A 1 106 ? 9.054 7.766 0.634 1.00 66.62 106 PRO A C 1
ATOM 864 O O . PRO A 1 106 ? 9.766 6.997 -0.012 1.00 66.62 106 PRO A O 1
ATOM 867 N N . GLU A 1 107 ? 9.556 8.844 1.245 1.00 61.78 107 GLU A N 1
ATOM 868 C CA . GLU A 1 107 ? 10.948 9.314 1.095 1.00 61.78 107 GLU A CA 1
ATOM 869 C C . GLU A 1 107 ? 12.008 8.248 1.426 1.00 61.78 107 GLU A C 1
ATOM 871 O O . GLU A 1 107 ? 13.112 8.253 0.884 1.00 61.78 107 GLU A O 1
ATOM 876 N N . SER A 1 108 ? 11.657 7.265 2.259 1.00 61.16 108 SER A N 1
ATOM 877 C CA . SER A 1 108 ? 12.527 6.136 2.601 1.00 61.16 108 SER A CA 1
ATOM 878 C C . SER A 1 108 ? 12.824 5.181 1.433 1.00 61.16 108 SER A C 1
ATOM 880 O O . SER A 1 108 ? 13.747 4.365 1.560 1.00 61.16 108 SER A O 1
ATOM 882 N N . LEU A 1 109 ? 12.060 5.266 0.337 1.00 62.56 109 LEU A N 1
ATOM 883 C CA . LEU A 1 109 ? 12.262 4.543 -0.926 1.00 62.56 109 LEU A CA 1
ATOM 884 C C . LEU A 1 109 ? 12.927 5.397 -2.014 1.00 62.56 109 LEU A C 1
ATOM 886 O O . LEU A 1 109 ? 13.514 4.829 -2.928 1.00 62.56 109 LEU A O 1
ATOM 890 N N . LEU A 1 110 ? 12.853 6.727 -1.892 1.00 57.81 110 LEU A N 1
ATOM 891 C CA . LEU A 1 110 ? 13.486 7.694 -2.799 1.00 57.81 110 LEU A CA 1
ATOM 892 C C . LEU A 1 110 ? 14.952 7.974 -2.432 1.00 57.81 110 LEU A C 1
ATOM 894 O O . LEU A 1 110 ? 15.707 8.502 -3.244 1.00 57.81 110 LEU A O 1
ATOM 898 N N . SER A 1 111 ? 15.366 7.644 -1.205 1.00 55.06 111 SER A N 1
ATOM 899 C CA . SER A 1 111 ? 16.753 7.810 -0.777 1.00 55.06 111 SER A CA 1
ATOM 900 C C . SER A 1 111 ? 17.661 6.739 -1.409 1.00 55.06 111 SER A C 1
ATOM 902 O O . SER A 1 111 ? 17.423 5.548 -1.189 1.00 55.06 111 SER A O 1
ATOM 904 N N . PRO A 1 112 ? 18.742 7.127 -2.118 1.00 55.84 112 PRO A N 1
ATOM 905 C CA . PRO A 1 112 ? 19.701 6.186 -2.704 1.00 55.84 112 PRO A CA 1
ATOM 906 C C . PRO A 1 112 ? 20.526 5.427 -1.647 1.00 55.84 112 PRO A C 1
ATOM 908 O O . PRO A 1 112 ? 21.168 4.427 -1.964 1.00 55.84 112 PRO A O 1
ATOM 911 N N . HIS A 1 113 ? 20.496 5.856 -0.380 1.00 46.12 113 HIS A N 1
ATOM 912 C CA . HIS A 1 113 ? 21.210 5.202 0.714 1.00 46.12 113 HIS A CA 1
ATOM 913 C C . HIS A 1 113 ? 20.366 4.088 1.343 1.00 46.12 113 HIS A C 1
ATOM 915 O O . HIS A 1 113 ? 19.586 4.292 2.279 1.00 46.12 113 HIS A O 1
ATOM 921 N N . ILE A 1 114 ? 20.553 2.866 0.852 1.00 56.28 114 ILE A N 1
ATOM 922 C CA . ILE A 1 114 ? 20.099 1.666 1.555 1.00 56.28 114 ILE A CA 1
ATOM 923 C C . ILE A 1 114 ? 21.124 1.365 2.649 1.00 56.28 114 ILE A C 1
ATOM 925 O O . ILE A 1 114 ? 22.279 1.082 2.352 1.00 56.28 114 ILE A O 1
ATOM 929 N N . LYS A 1 115 ? 20.706 1.427 3.920 1.00 51.06 115 LYS A N 1
ATOM 930 C CA . LYS A 1 115 ? 21.512 0.899 5.028 1.00 51.06 115 LYS A CA 1
ATOM 931 C C . LYS A 1 115 ? 21.689 -0.609 4.817 1.00 51.06 115 LYS A C 1
ATOM 933 O O . LYS A 1 115 ? 20.702 -1.355 4.761 1.00 51.06 115 LYS A O 1
ATOM 938 N N . VAL A 1 116 ? 22.937 -1.011 4.614 1.00 48.19 116 VAL A N 1
ATOM 939 C CA . VAL A 1 116 ? 23.392 -2.400 4.593 1.00 48.19 116 VAL A CA 1
ATOM 940 C C . VAL A 1 116 ? 24.043 -2.625 5.953 1.00 48.19 116 VAL A C 1
ATOM 942 O O . VAL A 1 116 ? 25.238 -2.423 6.100 1.00 48.19 116 VAL A O 1
ATOM 945 N N . ASP A 1 117 ? 23.214 -2.926 6.945 1.00 36.03 117 ASP A N 1
ATOM 946 C CA . ASP A 1 117 ? 23.609 -3.517 8.225 1.00 36.03 117 ASP A CA 1
ATOM 947 C C . ASP A 1 117 ? 22.707 -4.735 8.444 1.00 36.03 117 ASP A C 1
ATOM 949 O O . ASP A 1 117 ? 21.498 -4.625 8.097 1.00 36.03 117 ASP A O 1
#

Secondary structure (DSSP, 8-state):
--TTEEE-TTS-EEE-HHHHHHHHTTPPPPPHHHHHHHHHHHHHHT-S---SSHHHHHHHHHHHH-HHHHHHHHHHHHSPPTTS-TT--HHHHHHHHH-THHHHS-HHHH-S-----

Organism: Solanum tuberosum (NCBI:txid4113)

Solvent-accessible surface area (backbone atoms only — not comparable to full-atom values): 7281 Å² total; per-residue (Å²): 133,64,81,23,59,42,74,43,96,86,74,46,80,44,76,42,54,66,62,40,50,62,73,50,46,86,57,72,54,76,55,66,67,61,53,51,52,50,52,54,54,38,57,76,72,66,55,94,78,84,75,82,59,68,69,51,60,58,50,51,50,47,51,73,77,37,50,68,60,49,51,51,50,45,49,64,37,68,47,52,62,95,94,57,64,88,88,62,23,58,34,51,54,50,34,67,74,67,54,45,55,73,75,35,42,52,68,88,73,72,49,90,76,73,83,87,123

Sequence (117 aa):
MTKGKFLTTEGKLEVDQVMRDVEMSVTPILPVEKCARSIVKSACRGDKYLTEPLWFKTFFIYVLFFPEVVDWFQHWFLIPGPGKPTTETPSKILLDLTGLQKYVYPESLLSPHIKVD

Mean predicted aligned error: 10.82 Å

pLDDT: mean 72.34, std 12.52, range [36.03, 93.56]